Protein AF-A0A0V0QNY7-F1 (afdb_monomer_lite)

Radius of gyration: 18.65 Å; chains: 1; bounding box: 39×21×56 Å

pLDDT: mean 86.47, std 7.97, range [56.5, 96.62]

Organism: Pseudocohnilembus persalinus (NCBI:txid266149)

Foldseek 3Di:
DVVVVVVLVVLLVVLLVVLLVLLVVLLVVQLVVLCVVQVVPPVSSVVSVVVSVVLNVVLVVQSVVLVVVLVVQLVVQCVVCVPPPVSSVVSSVVSSVVSNVSSVVSSVVSSVVSD

Structure (mmCIF, N/CA/C/O backbone):
data_AF-A0A0V0QNY7-F1
#
_entry.id   AF-A0A0V0QNY7-F1
#
loop_
_atom_site.group_PDB
_atom_site.id
_atom_site.type_symbol
_atom_site.label_atom_id
_atom_site.label_alt_id
_atom_site.label_comp_id
_atom_site.label_asym_id
_atom_site.label_entity_id
_atom_site.label_seq_id
_atom_site.pdbx_PDB_ins_code
_atom_site.Cartn_x
_atom_site.Cartn_y
_atom_site.Cartn_z
_atom_site.occupancy
_atom_site.B_iso_or_equiv
_atom_site.auth_seq_id
_atom_site.auth_comp_id
_atom_site.auth_asym_id
_atom_site.auth_atom_id
_atom_site.pdbx_PDB_model_num
ATOM 1 N N . MET A 1 1 ? 11.569 10.883 -25.184 1.00 56.50 1 MET A N 1
ATOM 2 C CA . MET A 1 1 ? 11.832 9.945 -24.068 1.00 56.50 1 MET A CA 1
ATOM 3 C C . MET A 1 1 ? 11.377 10.518 -22.731 1.00 56.50 1 MET A C 1
ATOM 5 O O . MET A 1 1 ? 10.836 9.762 -21.938 1.00 56.50 1 MET A O 1
ATOM 9 N N . GLU A 1 2 ? 11.489 11.831 -22.500 1.00 59.75 2 GLU A N 1
ATOM 10 C CA . GLU A 1 2 ? 10.991 12.481 -21.272 1.00 59.75 2 GLU A CA 1
ATOM 11 C C . GLU A 1 2 ? 9.487 12.283 -21.024 1.00 59.75 2 GLU A C 1
ATOM 13 O O . GLU A 1 2 ? 9.108 11.895 -19.925 1.00 59.75 2 GLU A O 1
ATOM 18 N N . SER A 1 3 ? 8.646 12.410 -22.058 1.00 68.31 3 SER A N 1
ATOM 19 C CA . SER A 1 3 ? 7.194 12.162 -21.954 1.00 68.31 3 SER A CA 1
ATOM 20 C C . SER A 1 3 ? 6.843 10.739 -21.482 1.00 68.31 3 SER A C 1
ATOM 22 O O . SER A 1 3 ? 5.885 10.563 -20.740 1.00 68.31 3 SER A O 1
ATOM 24 N N . PHE A 1 4 ? 7.644 9.728 -21.837 1.00 67.50 4 PHE A N 1
ATOM 25 C CA . PHE A 1 4 ? 7.404 8.345 -21.409 1.00 67.50 4 PHE A CA 1
ATOM 26 C C . PHE A 1 4 ? 7.780 8.119 -19.937 1.00 67.50 4 PHE A C 1
ATOM 28 O O . PHE A 1 4 ? 7.054 7.454 -19.204 1.00 67.50 4 PHE A O 1
ATOM 35 N N . ARG A 1 5 ? 8.895 8.713 -19.483 1.00 65.12 5 ARG A N 1
ATOM 36 C CA . ARG A 1 5 ? 9.293 8.677 -18.063 1.00 65.12 5 ARG A CA 1
ATOM 37 C C . ARG A 1 5 ? 8.263 9.380 -17.185 1.00 65.12 5 ARG A C 1
ATOM 39 O O . ARG A 1 5 ? 7.972 8.898 -16.097 1.00 65.12 5 ARG A O 1
ATOM 46 N N . TYR A 1 6 ? 7.726 10.498 -17.669 1.00 72.69 6 TYR A N 1
ATOM 47 C CA . TYR A 1 6 ? 6.685 11.239 -16.970 1.00 72.69 6 TYR A CA 1
ATOM 48 C C . TYR A 1 6 ? 5.413 10.398 -16.813 1.00 72.69 6 TYR A C 1
ATOM 50 O O . TYR A 1 6 ? 4.950 10.227 -15.692 1.00 72.69 6 TYR A O 1
ATOM 58 N N . GLN A 1 7 ? 4.934 9.780 -17.900 1.00 75.62 7 GLN A N 1
ATOM 59 C CA . GLN A 1 7 ? 3.739 8.931 -17.870 1.00 75.62 7 GLN A CA 1
ATOM 60 C C . GLN A 1 7 ? 3.885 7.742 -16.910 1.00 75.62 7 GLN A C 1
ATOM 62 O O . GLN A 1 7 ? 2.981 7.450 -16.140 1.00 75.62 7 GLN A O 1
ATOM 67 N N . LEU A 1 8 ? 5.038 7.067 -16.914 1.00 71.62 8 LEU A N 1
ATOM 68 C CA . LEU A 1 8 ? 5.270 5.919 -16.036 1.00 71.62 8 LEU A CA 1
ATOM 69 C C . LEU A 1 8 ? 5.308 6.316 -14.550 1.00 71.62 8 LEU A C 1
ATOM 71 O O . LEU A 1 8 ? 4.758 5.610 -13.708 1.00 71.62 8 LEU A O 1
ATOM 75 N N . ASN A 1 9 ? 5.941 7.449 -14.229 1.00 75.94 9 ASN A N 1
ATOM 76 C CA . ASN A 1 9 ? 5.923 7.999 -12.873 1.00 75.94 9 ASN A CA 1
ATOM 77 C C . ASN A 1 9 ? 4.502 8.384 -12.443 1.00 75.94 9 ASN A C 1
ATOM 79 O O . ASN A 1 9 ? 4.137 8.166 -11.290 1.00 75.94 9 ASN A O 1
ATOM 83 N N . GLU A 1 10 ? 3.715 8.957 -13.354 1.00 82.50 10 GLU A N 1
ATOM 84 C CA . GLU A 1 10 ? 2.328 9.335 -13.096 1.00 82.50 10 GLU A CA 1
ATOM 85 C C . GLU A 1 10 ? 1.462 8.105 -12.804 1.00 82.50 10 GLU A C 1
ATOM 87 O O . GLU A 1 10 ? 0.801 8.069 -11.771 1.00 82.50 10 GLU A O 1
ATOM 92 N N . ASP A 1 11 ? 1.532 7.070 -13.642 1.00 80.69 11 ASP A N 1
ATOM 93 C CA . ASP A 1 11 ? 0.777 5.825 -13.470 1.00 80.69 11 ASP A CA 1
ATOM 94 C C . ASP A 1 11 ? 1.082 5.156 -12.117 1.00 80.69 11 ASP A C 1
ATOM 96 O O . ASP A 1 11 ? 0.176 4.744 -11.389 1.00 80.69 11 ASP A O 1
ATOM 100 N N . ILE A 1 12 ? 2.365 5.081 -11.745 1.00 77.56 12 ILE A N 1
ATOM 101 C CA . ILE A 1 12 ? 2.798 4.501 -10.466 1.00 77.56 12 ILE A CA 1
ATOM 102 C C . ILE A 1 12 ? 2.372 5.392 -9.295 1.00 77.56 12 ILE A C 1
ATOM 104 O O . ILE A 1 12 ? 1.871 4.888 -8.290 1.00 77.56 12 ILE A O 1
ATOM 108 N N . GLY A 1 13 ? 2.497 6.714 -9.433 1.00 82.50 13 GLY A N 1
ATOM 109 C CA . GLY A 1 13 ? 2.011 7.675 -8.444 1.00 82.50 13 GLY A CA 1
ATOM 110 C C . GLY A 1 13 ? 0.503 7.561 -8.208 1.00 82.50 13 GLY A C 1
ATOM 111 O O . GLY A 1 13 ? 0.053 7.559 -7.059 1.00 82.50 13 GLY A O 1
ATOM 112 N N . GLN A 1 14 ? -0.280 7.393 -9.276 1.00 86.19 14 GLN A N 1
ATOM 113 C CA . GLN A 1 14 ? -1.722 7.169 -9.203 1.00 86.19 14 GLN A CA 1
ATOM 114 C C . GLN A 1 14 ? -2.046 5.845 -8.504 1.00 86.19 14 GLN A C 1
ATOM 116 O O . GLN A 1 14 ? -2.891 5.831 -7.606 1.00 86.19 14 GLN A O 1
ATOM 121 N N . ALA A 1 15 ? -1.351 4.754 -8.842 1.00 83.62 15 ALA A N 1
ATOM 122 C CA . ALA A 1 15 ? -1.539 3.465 -8.180 1.00 83.62 15 ALA A CA 1
ATOM 123 C C . ALA A 1 15 ? -1.263 3.561 -6.669 1.00 83.62 15 ALA A C 1
ATOM 125 O O . ALA A 1 15 ? -2.089 3.129 -5.862 1.00 83.62 15 ALA A O 1
ATOM 126 N N . ILE A 1 16 ? -0.154 4.196 -6.272 1.00 83.12 16 ILE A N 1
ATOM 127 C CA . ILE A 1 16 ? 0.190 4.433 -4.861 1.00 83.12 16 ILE A CA 1
ATOM 128 C C . ILE A 1 16 ? -0.912 5.239 -4.170 1.00 83.12 16 ILE A C 1
ATOM 130 O O . ILE A 1 16 ? -1.392 4.838 -3.109 1.00 83.12 16 ILE A O 1
ATOM 134 N N . SER A 1 17 ? -1.348 6.344 -4.782 1.00 84.94 17 SER A N 1
ATOM 135 C CA . SER A 1 17 ? -2.389 7.212 -4.226 1.00 84.94 17 SER A CA 1
ATOM 136 C C . SER A 1 17 ? -3.703 6.457 -4.001 1.00 84.94 17 SER A C 1
ATOM 138 O O . SER A 1 17 ? -4.279 6.525 -2.915 1.00 84.94 17 SER A O 1
ATOM 140 N N . GLN A 1 18 ? -4.141 5.656 -4.977 1.00 89.25 18 GLN A N 1
ATOM 141 C CA . GLN A 1 18 ? -5.356 4.846 -4.868 1.00 89.25 18 GLN A CA 1
ATOM 142 C C . GLN A 1 18 ? -5.272 3.816 -3.733 1.00 89.25 18 GLN A C 1
ATOM 144 O O . GLN A 1 18 ? -6.229 3.640 -2.975 1.00 89.25 18 GLN A O 1
ATOM 149 N N . LYS A 1 19 ? -4.132 3.129 -3.583 1.00 87.62 19 LYS A N 1
ATOM 150 C CA . LYS A 1 19 ? -3.958 2.142 -2.507 1.00 87.62 19 LYS A CA 1
ATOM 151 C C . LYS A 1 19 ? -3.882 2.801 -1.130 1.00 87.62 19 LYS A C 1
ATOM 153 O O . LYS A 1 19 ? -4.516 2.313 -0.193 1.00 87.62 19 LYS A O 1
ATOM 158 N N . ALA A 1 20 ? -3.193 3.936 -1.020 1.00 85.19 20 ALA A N 1
ATOM 159 C CA . ALA A 1 20 ? -3.149 4.729 0.205 1.00 85.19 20 ALA A CA 1
ATOM 160 C C . ALA A 1 20 ? -4.553 5.203 0.619 1.00 85.19 20 ALA A C 1
ATOM 162 O O . ALA A 1 20 ? -4.934 5.051 1.778 1.00 85.19 20 ALA A O 1
ATOM 163 N N . GLN A 1 21 ? -5.365 5.683 -0.331 1.00 89.44 21 GLN A N 1
ATOM 164 C CA . GLN A 1 21 ? -6.761 6.054 -0.070 1.00 89.44 21 GLN A CA 1
ATOM 165 C C . GLN A 1 21 ? -7.590 4.868 0.435 1.00 89.44 21 GLN A C 1
ATOM 167 O O . GLN A 1 21 ? -8.350 5.013 1.391 1.00 89.44 21 GLN A O 1
ATOM 172 N N . LYS A 1 22 ? -7.425 3.682 -0.162 1.00 91.88 22 LYS A N 1
ATOM 173 C CA . LYS A 1 22 ? -8.143 2.472 0.262 1.00 91.88 22 LYS A CA 1
ATOM 174 C C . LYS A 1 22 ? -7.778 2.053 1.690 1.00 91.88 22 LYS A C 1
ATOM 176 O O . LYS A 1 22 ? -8.659 1.671 2.458 1.00 91.88 22 LYS A O 1
ATOM 181 N N . LEU A 1 23 ? -6.501 2.146 2.063 1.00 91.00 23 LEU A N 1
ATOM 182 C CA . LEU A 1 23 ? -6.058 1.884 3.435 1.00 91.00 23 LEU A CA 1
ATOM 183 C C . LEU A 1 23 ? -6.580 2.930 4.414 1.00 91.00 23 LEU A C 1
ATOM 185 O O . LEU A 1 23 ? -7.088 2.563 5.468 1.00 91.00 23 LEU A O 1
ATOM 189 N N . PHE A 1 24 ? -6.526 4.211 4.050 1.00 89.81 24 PHE A N 1
ATOM 190 C CA . PHE A 1 24 ? -7.072 5.286 4.872 1.00 89.81 24 PHE A CA 1
ATOM 191 C C . PHE A 1 24 ? -8.567 5.083 5.155 1.00 89.81 24 PHE A C 1
ATOM 193 O O . PHE A 1 24 ? -8.998 5.157 6.304 1.00 89.81 24 PHE A O 1
ATOM 200 N N . GLN A 1 25 ? -9.351 4.745 4.127 1.00 92.75 25 GLN A N 1
ATOM 201 C CA . GLN A 1 25 ? -10.772 4.423 4.284 1.00 92.75 25 GLN A CA 1
ATOM 202 C C . GLN A 1 25 ? -10.986 3.226 5.218 1.00 92.75 25 GLN A C 1
ATOM 204 O O . GLN A 1 25 ? -11.860 3.271 6.083 1.00 92.75 25 GLN A O 1
ATOM 209 N N . HIS A 1 26 ? -10.173 2.174 5.083 1.00 93.75 26 HI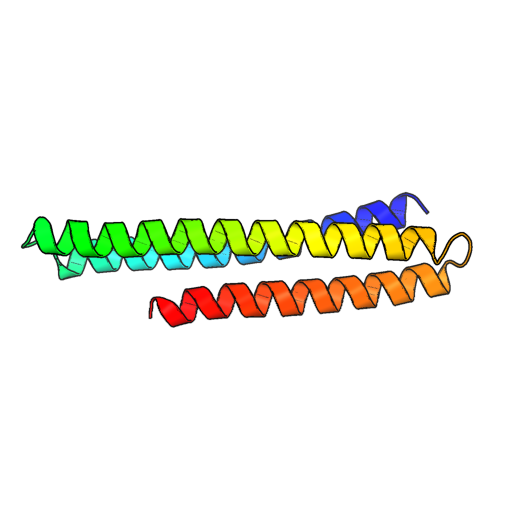S A N 1
ATOM 210 C CA . HIS A 1 26 ? -10.253 1.003 5.952 1.00 93.75 26 HIS A CA 1
ATOM 211 C C . HIS A 1 26 ? -9.939 1.341 7.417 1.00 93.75 26 HIS A C 1
ATOM 213 O O . HIS A 1 26 ? -10.716 0.988 8.304 1.00 93.75 26 HIS A O 1
ATOM 219 N N . PHE A 1 27 ? -8.845 2.059 7.680 1.00 92.88 27 PHE A N 1
ATOM 220 C CA . PHE A 1 27 ? -8.477 2.462 9.037 1.00 92.88 27 PHE A CA 1
ATOM 221 C C . PHE A 1 27 ? -9.519 3.404 9.652 1.00 92.88 27 PHE A C 1
ATOM 223 O O . PHE A 1 27 ? -9.898 3.210 10.801 1.00 92.88 27 PHE A O 1
ATOM 230 N N . SER A 1 28 ? -10.076 4.343 8.883 1.00 93.12 28 SER A N 1
ATOM 231 C CA . SER A 1 28 ? -11.164 5.216 9.350 1.00 93.12 28 SER A CA 1
ATOM 232 C C . SER A 1 28 ? -12.444 4.440 9.695 1.00 93.12 28 SER A C 1
ATOM 234 O O . SER A 1 28 ? -13.098 4.711 10.709 1.00 93.12 28 SER A O 1
ATOM 236 N N . GLN A 1 29 ? -12.791 3.422 8.900 1.00 94.56 29 GLN A N 1
ATOM 237 C CA . GLN A 1 29 ? -13.899 2.528 9.233 1.00 94.56 29 GLN A CA 1
ATOM 238 C C . GLN A 1 29 ? -13.629 1.786 10.549 1.00 94.56 29 GLN A C 1
ATOM 240 O O . GLN A 1 29 ? -14.520 1.672 11.393 1.00 94.56 29 GLN A O 1
ATOM 245 N N . LYS A 1 30 ? -12.404 1.293 10.741 1.00 94.06 30 LYS A N 1
ATOM 246 C CA . LYS A 1 30 ? -12.024 0.534 11.935 1.00 94.06 30 LYS A CA 1
ATOM 247 C C . LYS A 1 30 ? -11.946 1.384 13.194 1.00 94.06 30 LYS A C 1
ATOM 249 O O . LYS A 1 30 ? -12.364 0.912 14.245 1.00 94.06 30 LYS A O 1
ATOM 254 N N . ASP A 1 31 ? -11.531 2.637 13.076 1.00 92.94 31 ASP A N 1
ATOM 255 C CA . ASP A 1 31 ? -11.619 3.636 14.143 1.00 92.94 31 ASP A CA 1
ATOM 256 C C . ASP A 1 31 ? -13.078 3.808 14.605 1.00 92.94 31 ASP A C 1
ATOM 258 O O . ASP A 1 31 ? -13.420 3.603 15.774 1.00 92.94 31 ASP A O 1
ATOM 262 N N . SER A 1 32 ? -13.992 4.005 13.649 1.00 94.56 32 SER A N 1
ATOM 263 C CA . SER A 1 32 ? -15.431 4.083 13.938 1.00 94.56 32 SER A CA 1
ATOM 264 C C . SER A 1 32 ? -15.977 2.813 14.611 1.00 94.56 32 SER A C 1
ATOM 266 O O . SER A 1 32 ? -16.861 2.889 15.468 1.00 94.56 32 SER A O 1
ATOM 268 N N . GLU A 1 33 ? -15.480 1.631 14.236 1.00 94.38 33 GLU A N 1
ATOM 269 C CA . GLU A 1 33 ? -15.835 0.362 14.883 1.00 94.38 33 GLU A CA 1
ATOM 270 C C . GLU A 1 33 ? -15.263 0.250 16.304 1.00 94.38 33 GLU A C 1
ATOM 272 O O . GLU A 1 33 ? -15.981 -0.197 17.203 1.00 94.38 33 GLU A O 1
ATOM 277 N N . CYS A 1 34 ? -14.013 0.672 16.525 1.00 93.94 34 CYS A N 1
ATOM 278 C CA . CYS A 1 34 ? -13.384 0.722 17.845 1.00 93.94 34 CYS A CA 1
ATOM 279 C C . CYS A 1 34 ? -14.200 1.593 18.801 1.00 93.94 34 CYS A C 1
ATOM 281 O O . CYS A 1 34 ? -14.494 1.152 19.915 1.00 93.94 34 CYS A O 1
ATOM 283 N N . PHE A 1 35 ? -14.614 2.779 18.348 1.00 93.38 35 PHE A N 1
ATOM 284 C CA . PHE A 1 35 ? -15.451 3.686 19.127 1.00 93.38 35 PHE A CA 1
ATOM 285 C C . PHE A 1 35 ? -16.802 3.052 19.477 1.00 93.38 35 PHE A C 1
ATOM 287 O O . PHE A 1 35 ? -17.156 2.957 20.648 1.00 93.38 35 PHE A O 1
ATOM 294 N N . LYS A 1 36 ? -17.538 2.540 18.481 1.00 94.75 36 LYS A N 1
ATOM 295 C CA . LYS A 1 36 ? -18.874 1.954 18.696 1.00 94.75 36 LYS A CA 1
ATOM 296 C C . LYS A 1 36 ? -18.867 0.732 19.616 1.00 94.75 36 LYS A C 1
ATOM 298 O O . LYS A 1 36 ? -19.822 0.537 20.359 1.00 94.75 36 LYS A O 1
ATOM 303 N N . LYS A 1 37 ? -17.835 -0.115 19.539 1.00 93.69 37 LYS A N 1
ATOM 304 C CA . LYS A 1 37 ? -17.761 -1.367 20.314 1.00 93.69 37 LYS A CA 1
ATOM 305 C C . LYS A 1 37 ? -17.275 -1.177 21.749 1.00 93.69 37 LYS A C 1
ATOM 307 O O . LYS A 1 37 ? -17.528 -2.053 22.566 1.00 93.69 37 LYS A O 1
ATOM 312 N N . ASN A 1 38 ? -16.550 -0.094 22.031 1.00 94.38 38 ASN A N 1
ATOM 313 C CA . ASN A 1 38 ? -15.863 0.102 23.310 1.00 94.38 38 ASN A CA 1
ATOM 314 C C . ASN A 1 38 ? -16.189 1.455 23.963 1.00 94.38 38 ASN A C 1
ATOM 316 O O . ASN A 1 38 ? -15.452 1.905 24.837 1.00 94.38 38 ASN A O 1
ATOM 320 N N . SER A 1 39 ? -17.270 2.126 23.551 1.00 90.62 39 SER A N 1
ATOM 321 C CA . SER A 1 39 ? -17.667 3.436 24.092 1.00 90.62 39 SER A CA 1
ATOM 322 C C . SER A 1 39 ? -17.971 3.414 25.595 1.00 90.62 39 SER A C 1
ATOM 324 O O . SER A 1 39 ? -17.989 4.456 26.240 1.00 90.62 39 SER A O 1
ATOM 326 N N . ASP A 1 40 ? -18.234 2.232 26.147 1.00 93.88 40 ASP A N 1
ATOM 327 C CA . ASP A 1 40 ? -18.491 1.971 27.562 1.00 93.88 40 ASP A CA 1
ATOM 328 C C . ASP A 1 40 ? -17.207 1.775 28.391 1.00 93.88 40 ASP A C 1
ATOM 330 O O . ASP A 1 40 ? -17.263 1.759 29.620 1.00 93.88 40 ASP A O 1
ATOM 334 N N . SER A 1 41 ? -16.046 1.619 27.747 1.00 96.62 41 SER A N 1
ATOM 335 C CA . SER A 1 41 ? -14.780 1.322 28.414 1.00 96.62 41 SER A CA 1
ATOM 336 C C . SER A 1 41 ? -13.608 2.027 27.740 1.00 96.62 41 SER A C 1
ATOM 338 O O . SER A 1 41 ? -13.116 1.606 26.690 1.00 96.62 41 SER A O 1
ATOM 340 N N . VAL A 1 42 ? -13.101 3.060 28.417 1.00 94.31 42 VAL A N 1
ATOM 341 C CA . VAL A 1 42 ? -11.930 3.830 27.974 1.00 94.31 42 VAL A CA 1
ATOM 342 C C . VAL A 1 42 ? -10.731 2.915 27.717 1.00 94.31 42 VAL A C 1
ATOM 344 O O . VAL A 1 42 ? -10.112 3.021 26.665 1.00 94.31 42 VAL A O 1
ATOM 347 N N . ASP A 1 43 ? -10.450 1.958 28.603 1.00 96.62 43 ASP A N 1
ATOM 348 C CA . ASP A 1 43 ? -9.306 1.050 28.448 1.00 96.62 43 ASP A CA 1
ATOM 349 C C . ASP A 1 43 ? -9.423 0.156 27.208 1.00 96.62 43 ASP A C 1
ATOM 351 O O . ASP A 1 43 ? -8.453 -0.026 26.468 1.00 96.62 43 ASP A O 1
ATOM 355 N N . LYS A 1 44 ? -10.616 -0.397 26.943 1.00 95.06 44 LYS A N 1
ATOM 356 C CA . LYS A 1 44 ? -10.841 -1.211 25.741 1.00 95.06 44 LYS A CA 1
ATOM 357 C C . LYS A 1 44 ? -10.758 -0.367 24.473 1.00 95.06 44 LYS A C 1
ATOM 359 O O . LYS A 1 44 ? -10.197 -0.829 23.480 1.00 95.06 44 LYS A O 1
ATOM 364 N N . TYR A 1 45 ? -11.281 0.859 24.510 1.00 94.31 45 TYR A N 1
ATOM 365 C CA . TYR A 1 45 ? -11.176 1.799 23.400 1.00 94.31 45 TYR A CA 1
ATOM 366 C C . TYR A 1 45 ? -9.714 2.153 23.111 1.00 94.31 45 TYR A C 1
ATOM 368 O O . TYR A 1 45 ? -9.265 1.968 21.982 1.00 94.31 45 TYR A O 1
ATOM 376 N N . LEU A 1 46 ? -8.948 2.558 24.130 1.00 94.31 46 LEU A N 1
ATOM 377 C CA . LEU A 1 46 ? -7.525 2.879 23.997 1.00 94.31 46 LEU A CA 1
ATOM 378 C C . LEU A 1 46 ? -6.737 1.696 23.438 1.00 94.31 46 LEU A C 1
ATOM 380 O O . LEU A 1 46 ? -5.984 1.866 22.487 1.00 94.31 46 LEU A O 1
ATOM 384 N N . LYS A 1 47 ? -6.969 0.481 23.945 1.00 95.25 47 LYS A N 1
ATOM 385 C CA . LYS A 1 47 ? -6.317 -0.725 23.419 1.00 95.25 47 LYS A CA 1
ATOM 386 C C . LYS A 1 47 ? -6.655 -0.980 21.945 1.00 95.25 47 LYS A C 1
ATOM 388 O O . LYS A 1 47 ? -5.778 -1.366 21.176 1.00 95.25 47 LYS A O 1
ATOM 393 N N . CYS A 1 48 ? -7.911 -0.775 21.546 1.00 94.19 48 CYS A N 1
ATOM 394 C CA . CYS A 1 48 ? -8.339 -0.901 20.151 1.00 94.19 48 CYS A CA 1
ATOM 395 C C . CYS A 1 48 ? -7.628 0.129 19.261 1.00 94.19 48 CYS A C 1
ATOM 397 O O . CYS A 1 48 ? -7.075 -0.231 18.222 1.00 94.19 48 CYS A O 1
ATOM 399 N N . MET A 1 49 ? -7.577 1.385 19.713 1.00 94.75 49 MET A N 1
ATOM 400 C CA . MET A 1 49 ? -6.934 2.484 18.996 1.00 94.75 49 MET A CA 1
ATOM 401 C C . MET A 1 49 ? -5.424 2.307 18.868 1.00 94.75 49 MET A C 1
ATOM 403 O O . MET A 1 49 ? -4.897 2.504 17.779 1.00 94.75 49 MET A O 1
ATOM 407 N N . THR A 1 50 ? -4.727 1.878 19.924 1.00 94.19 50 THR A N 1
ATOM 408 C CA . THR A 1 50 ? -3.283 1.608 19.863 1.00 94.19 50 THR A CA 1
ATOM 409 C C . THR A 1 50 ? -2.965 0.569 18.789 1.00 94.19 50 THR A C 1
ATOM 411 O O . THR A 1 50 ? -2.129 0.822 17.926 1.00 94.19 50 THR A O 1
ATOM 414 N N . ASN A 1 51 ? -3.698 -0.550 18.763 1.00 91.81 51 ASN A N 1
ATOM 415 C CA . ASN A 1 51 ? -3.508 -1.587 17.744 1.00 91.81 51 ASN A CA 1
ATOM 416 C C . ASN A 1 51 ? -3.754 -1.063 16.319 1.00 91.81 51 ASN A C 1
ATOM 418 O O . ASN A 1 51 ? -3.112 -1.515 15.366 1.00 91.81 51 ASN A O 1
ATOM 422 N N . LEU A 1 52 ? -4.714 -0.146 16.165 1.00 93.12 52 LEU A N 1
ATOM 423 C CA . LEU A 1 52 ? -5.064 0.449 14.881 1.00 93.12 52 LEU A CA 1
ATOM 424 C C . LEU A 1 52 ? -3.993 1.433 14.397 1.00 93.12 52 LEU A C 1
ATOM 426 O O . LEU A 1 52 ? -3.610 1.383 13.228 1.00 93.12 52 LEU A O 1
ATOM 430 N N . ILE A 1 53 ? -3.478 2.277 15.296 1.00 92.44 53 ILE A N 1
ATOM 431 C CA . ILE A 1 53 ? -2.393 3.227 15.020 1.00 92.44 53 ILE A CA 1
ATOM 432 C C . ILE A 1 53 ? -1.134 2.464 14.606 1.00 92.44 53 ILE A C 1
ATOM 434 O O . ILE A 1 53 ? -0.608 2.717 13.523 1.00 92.44 53 ILE A O 1
ATOM 438 N N . GLU A 1 54 ? -0.720 1.459 15.384 1.00 92.62 54 GLU A N 1
ATOM 439 C CA . GLU A 1 54 ? 0.423 0.599 15.045 1.00 92.62 54 GLU A CA 1
ATOM 440 C C . GLU A 1 54 ? 0.238 -0.080 13.680 1.00 92.62 54 GLU A C 1
ATOM 442 O O . GLU A 1 54 ? 1.174 -0.181 12.884 1.00 92.62 54 GLU A O 1
ATOM 447 N N . GLY A 1 55 ? -0.986 -0.515 13.372 1.00 90.44 55 GLY A N 1
ATOM 448 C CA . GLY A 1 55 ? -1.336 -1.058 12.063 1.00 90.44 55 GLY A CA 1
ATOM 449 C C . GLY A 1 55 ? -1.145 -0.066 10.929 1.00 90.44 55 GLY A C 1
ATOM 450 O O . GLY A 1 55 ? -0.568 -0.415 9.899 1.00 90.44 55 GLY A O 1
ATOM 451 N N . SER A 1 56 ? -1.604 1.168 11.128 1.00 90.81 56 SER A N 1
ATOM 452 C CA . SER A 1 56 ? -1.497 2.231 10.131 1.00 90.81 56 SER A CA 1
ATOM 453 C C . SER A 1 56 ? -0.047 2.647 9.875 1.00 90.81 56 SER A C 1
ATOM 455 O O . SER A 1 56 ? 0.358 2.741 8.718 1.00 90.81 56 SER A O 1
ATOM 457 N N . GLU A 1 57 ? 0.770 2.771 10.924 1.00 91.44 57 GLU A N 1
ATOM 458 C CA . GLU A 1 57 ? 2.196 3.090 10.802 1.00 91.44 57 GLU A CA 1
ATOM 459 C C . GLU A 1 57 ? 2.973 1.973 10.097 1.00 91.44 57 GLU A C 1
ATOM 461 O O . GLU A 1 57 ? 3.852 2.233 9.273 1.00 91.44 57 GLU A O 1
ATOM 466 N N . ASN A 1 58 ? 2.653 0.711 10.397 1.00 91.94 58 ASN A N 1
ATOM 467 C CA . ASN A 1 58 ? 3.266 -0.429 9.719 1.00 91.94 58 ASN A CA 1
ATOM 468 C C . ASN A 1 58 ? 2.868 -0.482 8.239 1.00 91.94 58 ASN A C 1
ATOM 470 O O . ASN A 1 58 ? 3.715 -0.765 7.388 1.00 91.94 58 ASN A O 1
ATOM 474 N N . ALA A 1 59 ? 1.610 -0.168 7.919 1.00 89.38 59 ALA A N 1
ATOM 475 C CA . ALA A 1 59 ? 1.141 -0.088 6.541 1.00 89.38 59 ALA A CA 1
ATOM 476 C C . ALA A 1 59 ? 1.862 1.010 5.757 1.00 89.38 59 ALA A C 1
ATOM 478 O O . ALA A 1 59 ? 2.306 0.773 4.632 1.00 89.38 59 ALA A O 1
ATOM 479 N N . GLU A 1 60 ? 2.029 2.185 6.364 1.00 88.69 60 GLU A N 1
ATOM 480 C CA . GLU A 1 60 ? 2.760 3.297 5.765 1.00 88.69 60 GLU A CA 1
ATOM 481 C C . GLU A 1 60 ? 4.219 2.920 5.479 1.00 88.69 60 GLU A C 1
ATOM 483 O O . GLU A 1 60 ? 4.680 3.073 4.346 1.00 88.69 60 GLU A O 1
ATOM 488 N 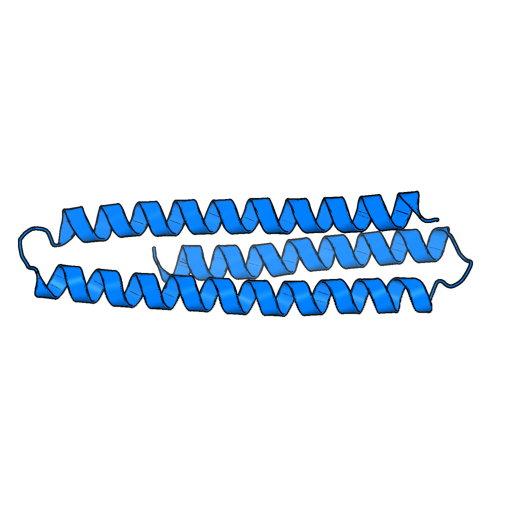N . LYS A 1 61 ? 4.929 2.356 6.466 1.00 90.06 61 LYS A N 1
ATOM 489 C CA . LYS A 1 61 ? 6.328 1.924 6.311 1.00 90.06 61 LYS A CA 1
ATOM 490 C C . LYS A 1 61 ? 6.490 0.879 5.207 1.00 90.06 61 LYS A C 1
ATOM 492 O O . LYS A 1 61 ? 7.409 0.981 4.394 1.00 90.06 61 LYS A O 1
ATOM 497 N N . GLU A 1 62 ? 5.607 -0.118 5.154 1.00 91.25 62 GLU A N 1
ATOM 498 C CA . GLU A 1 62 ? 5.666 -1.157 4.120 1.00 91.25 62 GLU A CA 1
ATOM 499 C C . GLU A 1 62 ? 5.391 -0.595 2.721 1.00 91.25 62 GLU A C 1
ATOM 501 O O . GLU A 1 62 ? 6.087 -0.969 1.775 1.00 91.25 62 GLU A O 1
ATOM 506 N N . ILE A 1 63 ? 4.439 0.334 2.579 1.00 86.94 63 ILE A N 1
ATOM 507 C CA . ILE A 1 63 ? 4.203 1.025 1.305 1.00 86.94 63 ILE A CA 1
ATOM 508 C C . ILE A 1 63 ? 5.432 1.831 0.901 1.00 86.94 63 ILE A C 1
ATOM 510 O O . ILE A 1 63 ? 5.904 1.673 -0.221 1.00 86.94 63 ILE A O 1
ATOM 514 N N . GLN A 1 64 ? 5.977 2.657 1.797 1.00 85.31 64 GLN A N 1
ATOM 515 C CA . GLN A 1 64 ? 7.158 3.475 1.510 1.00 85.31 64 GLN A CA 1
ATOM 516 C C . GLN A 1 64 ? 8.341 2.618 1.044 1.00 85.31 64 GLN A C 1
ATOM 518 O O . GLN A 1 64 ? 9.011 2.967 0.069 1.00 85.31 64 GLN A O 1
ATOM 523 N N . TYR A 1 65 ? 8.560 1.466 1.685 1.00 89.31 65 TYR A N 1
ATOM 524 C CA . TYR A 1 65 ? 9.598 0.523 1.280 1.00 89.31 65 TYR A CA 1
ATOM 525 C C . TYR A 1 65 ? 9.378 -0.016 -0.143 1.00 89.31 65 TYR A C 1
ATOM 527 O O . TYR A 1 65 ? 10.309 0.008 -0.950 1.00 89.31 65 TYR A O 1
ATOM 535 N N . GLN A 1 66 ? 8.158 -0.450 -0.490 1.00 87.19 66 GLN A N 1
ATOM 536 C CA . GLN A 1 66 ? 7.886 -0.923 -1.855 1.00 87.19 66 GLN A CA 1
ATOM 537 C C . GLN A 1 66 ? 8.000 0.189 -2.888 1.00 87.19 66 GLN A C 1
ATOM 539 O O . GLN A 1 66 ? 8.560 -0.032 -3.955 1.00 87.19 66 GLN A O 1
ATOM 544 N N . VAL A 1 67 ? 7.520 1.394 -2.575 1.00 85.44 67 VAL A N 1
ATOM 545 C CA . VAL A 1 67 ? 7.658 2.552 -3.465 1.00 85.44 67 VAL A CA 1
ATOM 546 C C . VAL A 1 67 ? 9.132 2.828 -3.760 1.00 85.44 67 VAL A C 1
ATOM 548 O O . VAL A 1 67 ? 9.492 3.025 -4.920 1.00 85.44 67 VAL A O 1
ATOM 551 N N . GLY A 1 68 ? 10.001 2.761 -2.747 1.00 85.44 68 GLY A N 1
ATOM 552 C CA . GLY A 1 68 ? 11.448 2.859 -2.939 1.00 85.44 68 GLY A CA 1
ATOM 553 C C . GLY A 1 68 ? 12.005 1.775 -3.872 1.00 85.44 68 GLY A C 1
ATOM 554 O O . GLY A 1 68 ? 12.794 2.085 -4.767 1.00 85.44 68 GLY A O 1
ATOM 555 N N . GLY A 1 69 ? 11.556 0.526 -3.714 1.00 88.69 69 GLY A N 1
ATOM 556 C CA . GLY A 1 69 ? 11.922 -0.595 -4.588 1.00 88.69 69 GLY A CA 1
ATOM 557 C C . GLY A 1 69 ? 11.479 -0.399 -6.041 1.00 88.69 69 GLY A C 1
ATOM 558 O O . GLY A 1 69 ? 12.292 -0.532 -6.954 1.00 88.69 69 GLY A O 1
ATOM 559 N N . ILE A 1 70 ? 10.229 0.013 -6.255 1.00 85.56 70 ILE A N 1
ATOM 560 C CA . ILE A 1 70 ? 9.663 0.291 -7.582 1.00 85.56 70 ILE A CA 1
ATOM 561 C C . ILE A 1 70 ? 10.457 1.401 -8.279 1.00 85.56 70 ILE A C 1
ATOM 563 O O . ILE A 1 70 ? 10.878 1.241 -9.423 1.00 85.56 70 ILE A O 1
ATOM 567 N N . ILE A 1 71 ? 10.735 2.512 -7.585 1.00 83.44 71 ILE A N 1
ATOM 568 C CA . ILE A 1 71 ? 11.531 3.618 -8.140 1.00 83.44 71 ILE A CA 1
ATOM 569 C C . ILE A 1 71 ? 12.933 3.132 -8.538 1.00 83.44 71 ILE A C 1
ATOM 571 O O . ILE A 1 71 ? 13.442 3.500 -9.600 1.00 83.44 71 ILE A O 1
ATOM 575 N N . TYR A 1 72 ? 13.556 2.284 -7.719 1.00 87.94 72 TYR A N 1
ATOM 576 C CA . TYR A 1 72 ? 14.861 1.700 -8.023 1.00 87.94 72 TYR A CA 1
ATOM 577 C C . TYR A 1 72 ? 14.821 0.792 -9.265 1.00 87.94 72 TYR A C 1
ATOM 579 O O . TYR A 1 72 ? 15.677 0.901 -10.149 1.00 87.94 72 TYR A O 1
ATOM 587 N N . GLU A 1 73 ? 13.806 -0.064 -9.385 1.00 86.62 73 GLU A N 1
ATOM 588 C CA . GLU A 1 73 ? 13.598 -0.915 -10.560 1.00 86.62 73 GLU A CA 1
ATOM 589 C C . GLU A 1 73 ? 13.369 -0.088 -11.827 1.00 86.62 73 GLU A C 1
ATOM 591 O O . GLU A 1 73 ? 13.984 -0.368 -12.857 1.00 86.62 73 GLU A O 1
ATOM 596 N N . MET A 1 74 ? 12.588 0.993 -11.747 1.00 83.06 74 MET A N 1
ATOM 597 C CA . MET A 1 74 ? 12.398 1.932 -12.856 1.00 83.06 74 MET A CA 1
ATOM 598 C C . MET A 1 74 ? 13.707 2.598 -13.293 1.00 83.06 74 MET A C 1
ATOM 600 O O . MET A 1 74 ? 13.963 2.746 -14.490 1.00 83.06 74 MET A O 1
ATOM 604 N N . GLN A 1 75 ? 14.556 3.010 -12.349 1.00 83.50 75 GLN A N 1
ATOM 605 C CA . GLN A 1 75 ? 15.856 3.603 -12.671 1.00 83.50 75 GLN A CA 1
ATOM 606 C C . GLN A 1 75 ? 16.781 2.590 -13.353 1.00 83.50 75 GLN A C 1
ATOM 608 O O . GLN A 1 75 ? 17.434 2.913 -14.347 1.00 83.50 75 GLN A O 1
ATOM 613 N N . ASN A 1 76 ? 16.811 1.350 -12.863 1.00 86.44 76 ASN A N 1
ATOM 614 C CA . ASN A 1 76 ? 17.572 0.268 -13.488 1.00 86.44 76 ASN A CA 1
ATOM 615 C C . ASN A 1 76 ? 17.045 -0.076 -14.882 1.00 86.44 76 ASN A C 1
ATOM 617 O O . ASN A 1 76 ? 17.827 -0.306 -15.804 1.00 86.44 76 ASN A O 1
ATOM 621 N N . CYS A 1 77 ? 15.726 -0.083 -15.036 1.00 84.12 77 CYS A N 1
ATOM 622 C CA . CYS A 1 77 ? 15.039 -0.285 -16.298 1.00 84.12 77 CYS A CA 1
ATOM 623 C C . CYS A 1 77 ? 15.460 0.752 -17.348 1.00 84.12 77 CYS A C 1
ATOM 625 O O . CYS A 1 77 ? 15.789 0.399 -18.483 1.00 84.12 77 CYS A O 1
ATOM 627 N N . GLN A 1 78 ? 15.529 2.023 -16.942 1.00 79.12 78 GLN A N 1
ATOM 628 C CA . GLN A 1 78 ? 15.986 3.125 -17.789 1.00 79.12 78 GLN A CA 1
ATOM 629 C C . GLN A 1 78 ? 17.448 2.954 -18.207 1.00 79.12 78 GLN A C 1
ATOM 631 O O . GLN A 1 78 ? 17.733 2.989 -19.400 1.00 79.12 78 GLN A O 1
ATOM 636 N N . LYS A 1 79 ? 18.354 2.698 -17.253 1.00 83.31 79 LYS A N 1
ATOM 637 C CA . LYS A 1 79 ? 19.788 2.499 -17.536 1.00 83.31 79 LYS A CA 1
ATOM 638 C C . LYS A 1 79 ? 20.047 1.328 -18.489 1.00 83.31 79 LYS A C 1
ATOM 640 O O . LYS A 1 79 ? 20.873 1.418 -19.381 1.00 83.31 79 LYS A O 1
ATOM 645 N N . LYS A 1 80 ? 19.334 0.209 -18.325 1.00 81.31 80 LYS A N 1
ATOM 646 C CA . LYS A 1 80 ? 19.538 -0.995 -19.154 1.00 81.31 80 LYS A CA 1
ATOM 647 C C . LYS A 1 80 ? 18.963 -0.883 -20.568 1.00 81.31 80 LYS A C 1
ATOM 649 O O . LYS A 1 80 ? 19.313 -1.690 -21.426 1.00 81.31 80 LYS A O 1
ATOM 654 N N . SER A 1 81 ? 18.076 0.078 -20.806 1.00 79.44 81 SER A N 1
ATOM 655 C CA . SER A 1 81 ? 17.355 0.228 -22.075 1.00 79.44 81 SER A CA 1
ATOM 656 C C . SER A 1 81 ? 17.893 1.387 -22.915 1.00 79.44 81 SER A C 1
ATOM 658 O O . SER A 1 81 ? 17.147 1.904 -23.740 1.00 79.44 81 SER A O 1
ATOM 660 N N . GLU A 1 82 ? 19.156 1.779 -22.693 1.00 65.88 82 GLU A N 1
ATOM 661 C CA . GLU A 1 82 ? 19.750 3.110 -22.920 1.00 65.88 82 GLU A CA 1
ATOM 662 C C . GLU A 1 82 ? 19.573 3.765 -24.301 1.00 65.88 82 GLU A C 1
ATOM 664 O 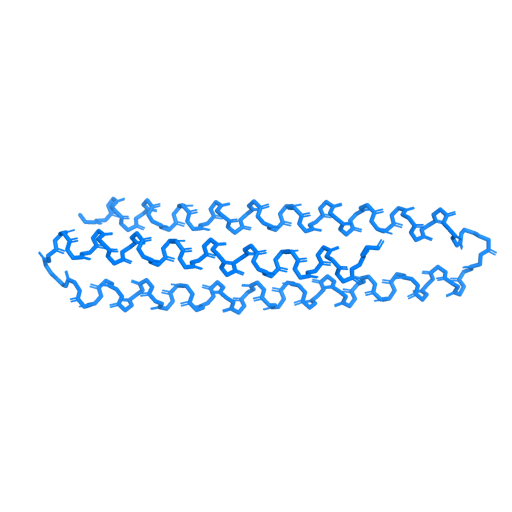O . GLU A 1 82 ? 19.863 4.943 -24.392 1.00 65.88 82 GLU A O 1
ATOM 669 N N . ASP A 1 83 ? 19.012 3.094 -25.314 1.00 69.06 83 ASP A N 1
ATOM 670 C CA . ASP A 1 83 ? 18.517 3.718 -26.559 1.00 69.06 83 ASP A CA 1
ATOM 671 C C . ASP A 1 83 ? 17.420 2.905 -27.295 1.00 69.06 83 ASP A C 1
ATOM 673 O O . ASP A 1 83 ? 17.004 3.239 -28.408 1.00 69.06 83 ASP A O 1
ATOM 677 N N . ASP A 1 84 ? 16.892 1.836 -26.687 1.00 82.31 84 ASP A N 1
ATOM 678 C CA . ASP A 1 84 ? 15.884 0.969 -27.307 1.00 82.31 84 ASP A CA 1
ATOM 679 C C . ASP A 1 84 ? 14.501 1.249 -26.710 1.00 82.31 84 ASP A C 1
ATOM 681 O O . ASP A 1 84 ? 14.138 0.771 -25.630 1.00 82.31 84 ASP A O 1
ATOM 685 N N . LYS A 1 85 ? 13.699 2.025 -27.449 1.00 77.88 85 LYS A N 1
ATOM 686 C CA . LYS A 1 85 ? 12.335 2.398 -27.045 1.00 77.88 85 LYS A CA 1
ATOM 687 C C . LYS A 1 85 ? 11.435 1.189 -26.777 1.00 77.88 85 LYS A C 1
ATOM 689 O O . LYS A 1 85 ? 10.560 1.285 -25.919 1.00 77.88 85 LYS A O 1
ATOM 694 N N . ASN A 1 86 ? 11.626 0.073 -27.482 1.00 82.75 86 ASN A N 1
ATOM 695 C CA . ASN A 1 86 ? 10.797 -1.116 -27.295 1.00 82.75 86 ASN A CA 1
ATOM 696 C C . ASN A 1 86 ? 11.177 -1.845 -26.005 1.00 82.75 86 ASN A C 1
ATOM 698 O O . ASN A 1 86 ? 10.288 -2.215 -25.238 1.00 82.75 86 ASN A O 1
ATOM 702 N N . LYS A 1 87 ? 12.478 -1.975 -25.715 1.00 82.81 87 LYS A N 1
ATOM 703 C CA . LYS A 1 87 ? 12.952 -2.536 -24.438 1.00 82.81 87 LYS A CA 1
ATOM 704 C C . LYS A 1 87 ? 12.542 -1.676 -23.253 1.00 82.81 87 LYS A C 1
ATOM 706 O O . LYS A 1 87 ? 12.060 -2.213 -22.258 1.00 82.81 87 LYS A O 1
ATOM 711 N N . LEU A 1 88 ? 12.655 -0.353 -23.384 1.00 80.81 88 LEU A N 1
ATOM 712 C CA . LEU A 1 88 ? 12.230 0.578 -22.342 1.00 80.81 88 LEU A CA 1
ATOM 713 C C . LEU A 1 88 ? 10.732 0.434 -22.049 1.00 80.81 88 LEU A C 1
ATOM 715 O O . LEU A 1 88 ? 10.338 0.421 -20.885 1.00 80.81 88 LEU A O 1
ATOM 719 N N . ARG A 1 89 ? 9.906 0.283 -23.092 1.00 82.44 89 ARG A N 1
ATOM 720 C CA . ARG A 1 89 ? 8.460 0.098 -22.945 1.00 82.44 89 ARG A CA 1
ATOM 721 C C . ARG A 1 89 ? 8.106 -1.223 -22.268 1.00 82.44 89 ARG A C 1
ATOM 723 O O . ARG A 1 89 ? 7.390 -1.210 -21.278 1.00 82.44 89 ARG A O 1
ATOM 730 N N . GLN A 1 90 ? 8.659 -2.338 -22.743 1.00 85.69 90 GLN A N 1
ATOM 731 C CA . GLN A 1 90 ? 8.421 -3.657 -22.141 1.00 85.69 90 GLN A CA 1
ATOM 732 C C . GLN A 1 90 ? 8.851 -3.701 -20.675 1.00 85.69 90 GLN A C 1
ATOM 734 O O . GLN A 1 90 ? 8.159 -4.244 -19.820 1.00 85.69 90 GLN A O 1
ATOM 739 N N . CYS A 1 91 ? 10.008 -3.120 -20.379 1.00 85.31 91 CYS A N 1
ATOM 740 C CA . CYS A 1 91 ? 10.532 -3.093 -19.031 1.00 85.31 91 CYS A CA 1
ATOM 741 C C . CYS A 1 91 ? 9.680 -2.203 -18.106 1.00 85.31 91 CYS A C 1
ATOM 743 O O . CYS A 1 91 ? 9.386 -2.604 -16.984 1.00 85.31 91 CYS A O 1
ATOM 745 N N . ALA A 1 92 ? 9.205 -1.053 -18.586 1.00 81.81 92 ALA A N 1
ATOM 746 C CA . ALA A 1 92 ? 8.264 -0.206 -17.859 1.00 81.81 92 ALA A CA 1
ATOM 747 C C . ALA A 1 92 ? 6.921 -0.899 -17.580 1.00 81.81 92 ALA A C 1
ATOM 749 O O . ALA A 1 92 ? 6.430 -0.826 -16.456 1.00 81.81 92 ALA A O 1
ATOM 750 N N . ASP A 1 93 ? 6.362 -1.603 -18.568 1.00 86.38 93 ASP A N 1
ATOM 751 C CA . ASP A 1 93 ? 5.121 -2.366 -18.403 1.00 86.38 93 ASP A CA 1
ATOM 752 C C . ASP A 1 93 ? 5.292 -3.466 -17.340 1.00 86.38 93 ASP A C 1
ATOM 754 O O . ASP A 1 93 ? 4.426 -3.642 -16.482 1.00 86.38 93 ASP A O 1
ATOM 758 N N . ASN A 1 94 ? 6.443 -4.149 -17.327 1.00 87.25 94 ASN A N 1
ATOM 759 C CA . ASN A 1 94 ? 6.762 -5.151 -16.309 1.00 87.25 94 ASN A CA 1
ATOM 760 C C . ASN A 1 94 ? 6.869 -4.538 -14.907 1.00 87.25 94 ASN A C 1
ATOM 762 O O . ASN A 1 94 ? 6.280 -5.067 -13.966 1.00 87.25 94 ASN A O 1
ATOM 766 N N . VAL A 1 95 ? 7.589 -3.419 -14.764 1.00 86.19 95 VAL A N 1
ATOM 767 C CA . VAL A 1 95 ? 7.722 -2.727 -13.472 1.00 86.19 95 VAL A CA 1
ATOM 768 C C . VAL A 1 95 ? 6.364 -2.221 -12.992 1.00 86.19 95 VAL A C 1
ATOM 770 O O .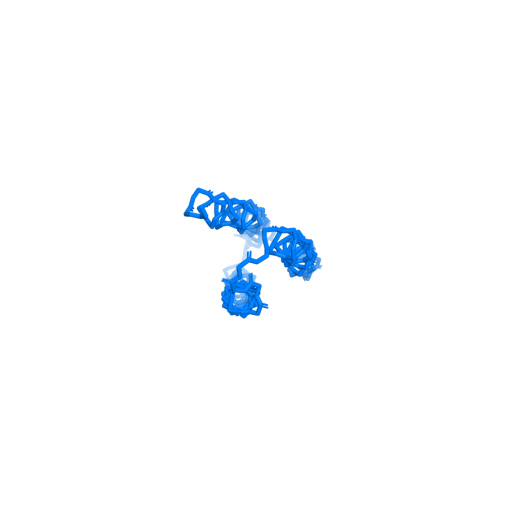 VAL A 1 95 ? 6.044 -2.368 -11.817 1.00 86.19 95 VAL A O 1
ATOM 773 N N . LYS A 1 96 ? 5.519 -1.698 -13.890 1.00 85.62 96 LYS A N 1
ATOM 774 C CA . LYS A 1 96 ? 4.149 -1.286 -13.559 1.00 85.62 96 LYS A CA 1
ATOM 775 C C . LYS A 1 96 ? 3.317 -2.457 -13.033 1.00 85.62 96 LYS A C 1
ATOM 777 O O . LYS A 1 96 ? 2.721 -2.343 -11.967 1.00 85.62 96 LYS A O 1
ATOM 782 N N . GLN A 1 97 ? 3.306 -3.590 -13.733 1.00 88.75 97 GLN A N 1
ATOM 783 C CA . GLN A 1 97 ? 2.559 -4.776 -13.297 1.00 88.75 97 GLN A CA 1
ATOM 784 C C . GLN A 1 97 ? 3.060 -5.312 -11.950 1.00 88.75 97 GLN A C 1
ATOM 786 O O . GLN A 1 97 ? 2.264 -5.697 -11.092 1.00 88.75 97 GLN A O 1
ATOM 791 N N . GLN A 1 98 ? 4.379 -5.319 -11.740 1.00 87.94 98 GLN A N 1
ATOM 792 C CA . GLN A 1 98 ? 4.981 -5.727 -10.471 1.00 87.94 98 GLN A CA 1
ATOM 793 C C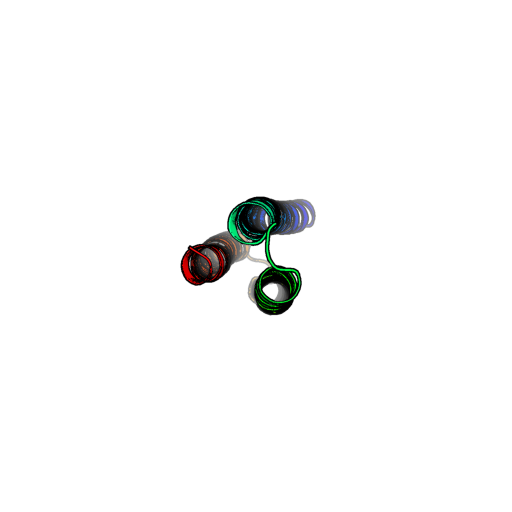 . GLN A 1 98 ? 4.618 -4.763 -9.340 1.00 87.94 98 GLN A C 1
ATOM 795 O O . GLN A 1 98 ? 4.214 -5.217 -8.269 1.00 87.94 98 GLN A O 1
ATOM 800 N N . ALA A 1 99 ? 4.689 -3.456 -9.595 1.00 87.62 99 ALA A N 1
ATOM 801 C CA . ALA A 1 99 ? 4.294 -2.415 -8.659 1.00 87.62 99 ALA A CA 1
ATOM 802 C C . ALA A 1 99 ? 2.831 -2.573 -8.230 1.00 87.62 99 ALA A C 1
ATOM 804 O O . ALA A 1 99 ? 2.540 -2.632 -7.036 1.00 87.62 99 ALA A O 1
ATOM 805 N N . GLU A 1 100 ? 1.911 -2.705 -9.189 1.00 88.44 100 GLU A N 1
ATOM 806 C CA . GLU A 1 100 ? 0.485 -2.900 -8.914 1.00 88.44 100 GLU A CA 1
ATOM 807 C C . GLU A 1 100 ? 0.248 -4.152 -8.058 1.00 88.44 100 GLU A C 1
ATOM 809 O O . GLU A 1 100 ? -0.410 -4.070 -7.019 1.00 88.44 100 GLU A O 1
ATOM 814 N N . ALA A 1 101 ? 0.857 -5.288 -8.418 1.00 90.31 101 ALA A N 1
ATOM 815 C CA . ALA A 1 101 ? 0.715 -6.539 -7.676 1.00 90.31 101 ALA A CA 1
ATOM 816 C C . ALA A 1 101 ? 1.284 -6.464 -6.245 1.00 90.31 101 ALA A C 1
ATOM 818 O O . ALA A 1 101 ? 0.673 -6.977 -5.301 1.00 90.31 101 ALA A O 1
ATOM 819 N N . GLN A 1 102 ? 2.443 -5.826 -6.059 1.00 89.56 102 GLN A N 1
ATOM 820 C CA . GLN A 1 102 ? 3.062 -5.646 -4.742 1.00 89.56 102 GLN A CA 1
ATOM 821 C C . GLN A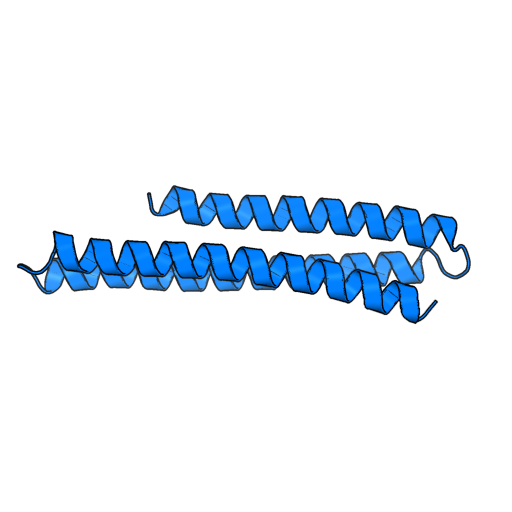 1 102 ? 2.228 -4.722 -3.850 1.00 89.56 102 GLN A C 1
ATOM 823 O O . GLN A 1 102 ? 1.957 -5.057 -2.691 1.00 89.56 102 GLN A O 1
ATOM 828 N N . LEU A 1 103 ? 1.769 -3.593 -4.395 1.00 89.31 103 LEU A N 1
ATOM 829 C CA . LEU A 1 103 ? 0.924 -2.644 -3.677 1.00 89.31 103 LEU A CA 1
ATOM 830 C C . LEU A 1 103 ? -0.435 -3.265 -3.319 1.00 89.31 103 LEU A C 1
ATOM 832 O O . LEU A 1 103 ? -0.934 -3.054 -2.210 1.00 89.31 103 LEU A O 1
ATOM 836 N N . ASP A 1 104 ? -1.017 -4.087 -4.198 1.00 91.19 104 ASP A N 1
ATOM 837 C CA . ASP A 1 104 ? -2.240 -4.837 -3.897 1.00 91.19 104 ASP A CA 1
ATOM 838 C C . ASP A 1 104 ? -2.042 -5.872 -2.795 1.00 91.19 104 ASP A C 1
ATOM 840 O O . ASP A 1 104 ? -2.879 -5.991 -1.895 1.00 91.19 104 ASP A O 1
ATOM 844 N N . LYS A 1 105 ? -0.924 -6.601 -2.818 1.00 91.38 105 LYS A N 1
ATOM 845 C CA . LYS A 1 105 ? -0.595 -7.572 -1.773 1.00 91.38 105 LYS A CA 1
ATOM 846 C C . LYS A 1 105 ? -0.522 -6.907 -0.399 1.00 91.38 105 LYS A C 1
ATOM 848 O O . LYS A 1 105 ? -1.108 -7.424 0.550 1.00 91.38 105 LYS A O 1
ATOM 853 N N . ILE A 1 106 ? 0.152 -5.762 -0.296 1.00 89.81 106 ILE A N 1
ATOM 854 C CA . ILE A 1 106 ? 0.269 -5.008 0.961 1.00 89.81 106 ILE A CA 1
ATOM 855 C C . ILE A 1 106 ? -1.084 -4.464 1.394 1.00 89.81 106 ILE A C 1
ATOM 857 O O . ILE A 1 106 ? -1.500 -4.675 2.530 1.00 89.81 106 ILE A O 1
ATOM 861 N N . THR A 1 107 ? -1.812 -3.835 0.474 1.00 90.69 107 THR A N 1
ATOM 862 C CA . THR A 1 107 ? -3.132 -3.276 0.775 1.00 90.69 107 THR A CA 1
ATOM 863 C C . THR A 1 107 ? -4.068 -4.351 1.324 1.00 90.69 107 THR A C 1
ATOM 865 O O . THR A 1 107 ? -4.707 -4.166 2.357 1.00 90.69 107 THR A O 1
ATOM 868 N N . ASN A 1 108 ? -4.106 -5.518 0.680 1.00 92.75 108 ASN A N 1
ATOM 869 C CA . ASN A 1 108 ? -4.942 -6.629 1.119 1.00 92.75 108 ASN A CA 1
ATOM 870 C C . ASN A 1 108 ? -4.435 -7.275 2.415 1.00 92.75 108 ASN A C 1
ATOM 872 O O . ASN A 1 108 ? -5.259 -7.708 3.218 1.00 92.75 108 ASN A O 1
ATOM 876 N N . LYS A 1 109 ? -3.119 -7.328 2.656 1.00 92.31 109 LYS A N 1
ATOM 877 C CA . LYS A 1 109 ? -2.554 -7.786 3.936 1.00 92.31 109 LYS A CA 1
ATOM 878 C C . LYS A 1 109 ? -3.115 -6.959 5.093 1.00 92.31 109 LYS A C 1
ATOM 880 O O . LYS A 1 109 ? -3.690 -7.538 6.009 1.00 92.31 109 LYS A O 1
ATOM 885 N N . PHE A 1 110 ? -3.022 -5.632 5.015 1.00 90.38 110 PHE A N 1
ATOM 886 C CA . PHE A 1 110 ? -3.488 -4.754 6.091 1.00 90.38 110 PHE A CA 1
ATOM 887 C C . PHE A 1 110 ? -5.014 -4.730 6.213 1.00 90.38 110 PHE A C 1
ATOM 889 O O . PHE A 1 110 ? -5.526 -4.827 7.321 1.00 90.38 110 PHE A O 1
ATOM 896 N N . ILE A 1 111 ? -5.755 -4.739 5.101 1.00 90.62 111 ILE A N 1
ATOM 897 C CA . ILE A 1 111 ? -7.222 -4.861 5.152 1.00 90.62 111 ILE A CA 1
ATOM 898 C C . ILE A 1 111 ? -7.657 -6.162 5.837 1.00 90.62 111 ILE A C 1
ATOM 900 O O . ILE A 1 111 ? -8.633 -6.173 6.581 1.00 90.62 111 ILE A O 1
ATOM 904 N N . ASN A 1 112 ? -6.967 -7.276 5.578 1.00 89.69 112 ASN A N 1
ATOM 905 C CA . ASN A 1 112 ? -7.332 -8.574 6.142 1.00 89.69 112 ASN A CA 1
ATOM 906 C C . ASN A 1 112 ? -6.885 -8.746 7.596 1.00 89.69 112 ASN A C 1
ATOM 908 O O . ASN A 1 112 ? -7.578 -9.421 8.351 1.00 89.69 112 ASN A O 1
ATOM 912 N N . GLN A 1 113 ? -5.756 -8.153 7.984 1.00 84.44 113 GLN A N 1
ATOM 913 C CA . GLN A 1 113 ? -5.236 -8.221 9.350 1.00 84.44 113 GLN A CA 1
ATOM 914 C C . GLN A 1 113 ? -6.162 -7.532 10.363 1.00 84.44 113 GLN A C 1
ATOM 916 O O . GLN A 1 113 ? -6.208 -7.944 11.518 1.00 84.44 113 GLN A O 1
ATOM 921 N N . TYR A 1 114 ? -6.917 -6.525 9.920 1.00 77.50 114 TYR A N 1
ATOM 922 C CA . TYR A 1 114 ? -7.803 -5.727 10.767 1.00 77.50 114 TYR A CA 1
ATOM 923 C C . TYR A 1 114 ? -9.296 -5.971 10.487 1.00 77.50 114 TYR A C 1
ATOM 925 O O . TYR A 1 114 ? -10.121 -5.138 10.846 1.00 77.50 114 TYR A O 1
ATOM 933 N N . LYS A 1 115 ? -9.674 -7.099 9.868 1.00 67.00 115 LYS A N 1
ATOM 934 C CA . LYS A 1 115 ? -11.086 -7.501 9.688 1.00 67.00 115 LYS A CA 1
ATOM 935 C C . LYS A 1 115 ? -11.814 -7.704 11.012 1.00 67.00 115 LYS A C 1
ATOM 937 O O . LYS A 1 115 ? -12.937 -7.157 11.109 1.00 67.00 115 LYS A O 1
#

Secondary structure (DSSP, 8-state):
-HHHHHHHHHHHHHHHHHHHHHHHHHHHHHHHHHHHHHTT-HHHHHHHHHHHHHHHHHHHHHHHHHHHHHHHHHHHHHHHTTT-HHHHHHHHHHHHHHHHHHHHHHHHHHHHHT-

Sequence (115 aa):
MESFRYQLNEDIGQAISQKAQKLFQHFSQKDSECFKKNSDSVDKYLKCMTNLIEGSENAEKEIQYQVGGIIYEMQNCQKKSEDDKNKLRQCADNVKQQAEAQLDKITNKFINQYK